Protein AF-A0A7Y0R0J2-F1 (afdb_monomer_lite)

Radius of gyration: 11.88 Å; chains: 1; bounding box: 25×19×31 Å

Foldseek 3Di:
DDQAAPVRDDPVQPDPVNVVVSVVVLVVVLVVCVVVVPDVVVSVVVVCVSHPD

Structure (mmCIF, N/CA/C/O backbone):
data_AF-A0A7Y0R0J2-F1
#
_entry.id   AF-A0A7Y0R0J2-F1
#
loop_
_atom_site.group_PDB
_atom_site.id
_atom_site.type_symbol
_atom_site.label_atom_id
_atom_site.label_alt_id
_atom_site.label_comp_id
_atom_site.label_asym_id
_atom_site.label_entity_i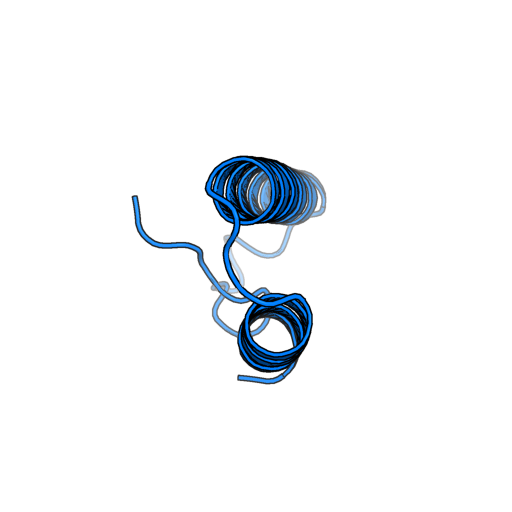d
_atom_site.label_seq_id
_atom_site.pdbx_PDB_ins_code
_atom_site.Cartn_x
_atom_site.Cartn_y
_atom_site.Cartn_z
_atom_site.occupancy
_atom_site.B_iso_or_equiv
_atom_site.auth_seq_id
_atom_site.auth_comp_id
_atom_site.auth_asym_id
_atom_site.auth_atom_id
_atom_site.pdbx_PDB_model_num
ATOM 1 N N . MET A 1 1 ? 8.879 0.257 9.954 1.00 49.75 1 MET A N 1
ATOM 2 C CA . MET A 1 1 ? 7.650 -0.318 10.540 1.00 49.75 1 MET A CA 1
ATOM 3 C C . MET A 1 1 ? 6.853 -0.949 9.411 1.00 49.75 1 MET A C 1
ATOM 5 O O . MET A 1 1 ? 6.919 -0.393 8.319 1.00 49.75 1 MET A O 1
ATOM 9 N N . PRO A 1 2 ? 6.204 -2.106 9.619 1.00 75.69 2 PRO A N 1
ATOM 10 C CA . PRO A 1 2 ? 5.322 -2.693 8.613 1.00 75.69 2 PRO A CA 1
ATOM 11 C C . PRO A 1 2 ? 4.139 -1.755 8.339 1.00 75.69 2 PRO A C 1
ATOM 13 O O . PRO A 1 2 ? 3.720 -1.025 9.234 1.00 75.69 2 PRO A O 1
ATOM 16 N N . LEU A 1 3 ? 3.653 -1.754 7.099 1.00 82.62 3 LEU A N 1
ATOM 17 C CA . LEU A 1 3 ? 2.447 -1.027 6.698 1.00 82.62 3 LEU A CA 1
ATOM 18 C C . LEU A 1 3 ? 1.228 -1.663 7.376 1.00 82.62 3 LEU A C 1
ATOM 20 O O . LEU A 1 3 ? 1.124 -2.891 7.388 1.00 82.62 3 LEU A O 1
ATOM 24 N N . GLN A 1 4 ? 0.321 -0.849 7.917 1.00 83.12 4 GLN A N 1
ATOM 25 C CA . GLN A 1 4 ? -0.935 -1.332 8.488 1.00 83.12 4 GLN A CA 1
ATOM 26 C C . GLN A 1 4 ? -2.069 -1.133 7.477 1.00 83.12 4 GLN A C 1
ATOM 28 O O . GLN A 1 4 ? -2.316 -0.009 7.035 1.00 83.12 4 GLN A O 1
ATOM 33 N N . SER A 1 5 ? -2.758 -2.221 7.114 1.00 86.19 5 SER A N 1
ATOM 34 C CA . SER A 1 5 ? -3.975 -2.136 6.296 1.00 86.19 5 SER A CA 1
ATOM 35 C C . SER A 1 5 ? -5.028 -1.303 7.036 1.00 86.19 5 SER A C 1
ATOM 37 O O . SER A 1 5 ? -5.219 -1.528 8.240 1.00 86.19 5 SER A O 1
ATOM 39 N N . PRO A 1 6 ? -5.762 -0.400 6.356 1.00 83.94 6 PRO A N 1
ATOM 40 C CA . PRO A 1 6 ? -6.851 0.366 6.958 1.00 83.94 6 PRO A CA 1
ATOM 41 C C . PRO A 1 6 ? -7.914 -0.506 7.644 1.00 83.94 6 PRO A C 1
ATOM 43 O O . PRO A 1 6 ? -8.531 -0.061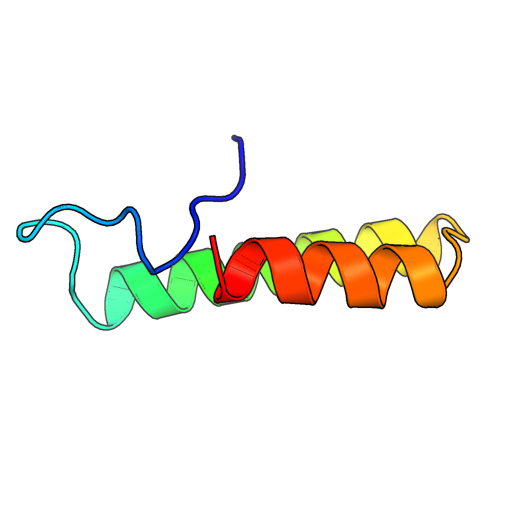 8.608 1.00 83.94 6 PRO A O 1
ATOM 46 N N . LEU A 1 7 ? -8.104 -1.750 7.188 1.00 84.88 7 LEU A N 1
ATOM 47 C CA . LEU A 1 7 ? -9.077 -2.694 7.753 1.00 84.88 7 LEU A CA 1
ATOM 48 C C . LEU A 1 7 ? -8.635 -3.298 9.095 1.00 84.88 7 LEU A C 1
ATOM 50 O O . LEU A 1 7 ? -9.448 -3.877 9.810 1.00 84.88 7 LEU A O 1
ATOM 54 N N . THR A 1 8 ? -7.360 -3.147 9.455 1.00 87.44 8 THR A N 1
ATOM 55 C CA . THR A 1 8 ? -6.764 -3.730 10.671 1.00 87.44 8 THR A CA 1
ATOM 56 C C . THR A 1 8 ? -6.580 -2.717 11.802 1.00 87.44 8 THR A C 1
ATOM 58 O O . THR A 1 8 ? -5.924 -3.012 12.801 1.00 87.44 8 THR A O 1
ATOM 61 N N . PHE A 1 9 ? -7.110 -1.503 11.648 1.00 85.62 9 PHE A N 1
ATOM 62 C CA . PHE A 1 9 ? -7.085 -0.480 12.691 1.00 85.62 9 PHE A CA 1
ATOM 63 C C . PHE A 1 9 ? -8.013 -0.866 13.845 1.00 85.62 9 PHE A C 1
ATOM 65 O O . PHE A 1 9 ? -9.132 -1.324 13.618 1.00 85.62 9 PHE A O 1
ATOM 72 N N . SER A 1 10 ? -7.574 -0.653 15.088 1.00 86.00 10 SER A N 1
ATOM 73 C CA . SER A 1 10 ? -8.481 -0.727 16.238 1.00 86.00 10 SER A CA 1
ATOM 74 C C . SER A 1 10 ? -9.414 0.486 16.269 1.00 86.00 10 SER A C 1
ATOM 76 O O . SER A 1 10 ? -9.082 1.541 15.728 1.00 86.00 10 SER A O 1
ATOM 78 N N . ASP A 1 11 ? -10.548 0.386 16.963 1.00 82.38 11 ASP A N 1
ATOM 79 C CA . ASP A 1 11 ? -11.507 1.495 17.098 1.00 82.38 11 ASP A CA 1
ATOM 80 C C . ASP A 1 11 ? -10.866 2.790 17.637 1.00 82.38 11 ASP A C 1
ATOM 82 O O . ASP A 1 11 ? -11.253 3.893 17.258 1.00 82.38 11 ASP A O 1
ATOM 86 N N . GLU A 1 12 ? -9.838 2.665 18.479 1.00 82.06 12 GLU A N 1
ATOM 87 C CA . GLU A 1 12 ? -9.065 3.785 19.035 1.00 82.06 12 GLU A CA 1
ATOM 88 C C . GLU A 1 12 ? -8.160 4.454 17.984 1.00 82.06 12 GLU A C 1
ATOM 90 O O . GLU A 1 12 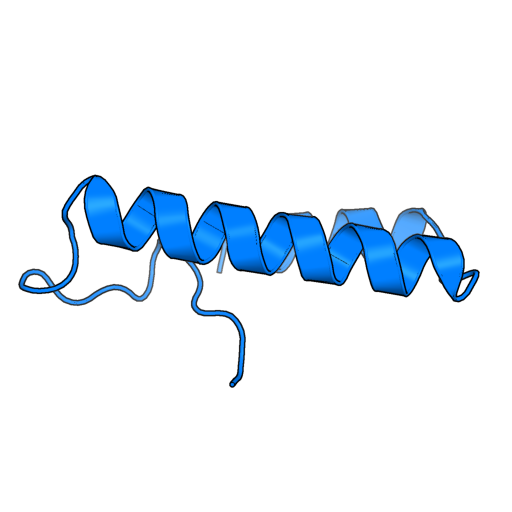? -7.855 5.646 18.076 1.00 82.06 12 GLU A O 1
ATOM 95 N N . GLN A 1 13 ? -7.738 3.695 16.969 1.00 80.31 13 GLN A N 1
ATOM 96 C CA . GLN A 1 13 ? -6.894 4.153 15.867 1.00 80.31 13 GLN A CA 1
ATOM 97 C C . GLN A 1 13 ? -7.710 4.670 14.675 1.00 80.31 13 GLN A C 1
ATOM 99 O O . GLN A 1 13 ? -7.166 5.421 13.865 1.00 80.31 13 GLN A O 1
ATOM 104 N N . ILE A 1 14 ? -8.994 4.303 14.545 1.00 83.25 14 ILE A N 1
ATOM 105 C CA . ILE A 1 14 ? -9.877 4.755 13.457 1.00 83.25 14 ILE A CA 1
ATOM 106 C C . ILE A 1 14 ? -10.217 6.237 13.657 1.00 83.25 14 ILE A C 1
ATOM 108 O O . ILE A 1 14 ? -11.288 6.642 14.105 1.00 83.25 14 ILE A O 1
ATOM 112 N N . ASN A 1 15 ? -9.271 7.088 13.282 1.00 89.00 15 ASN A N 1
ATOM 113 C CA . ASN A 1 15 ? -9.475 8.510 13.106 1.00 89.00 15 ASN A CA 1
ATOM 114 C C . ASN A 1 15 ? -8.807 8.967 11.807 1.00 89.00 15 ASN A C 1
ATOM 116 O O . ASN A 1 15 ? -7.887 8.344 11.276 1.00 89.00 15 ASN A O 1
ATOM 120 N N . ILE A 1 16 ? -9.285 10.092 11.283 1.00 87.50 16 ILE A N 1
ATOM 121 C CA . ILE A 1 16 ? -8.849 10.600 9.980 1.00 87.50 16 ILE A CA 1
ATOM 122 C C . ILE A 1 16 ? -7.350 10.934 9.926 1.00 87.50 16 ILE A C 1
ATOM 124 O O . ILE A 1 16 ? -6.770 10.923 8.842 1.00 87.50 16 ILE A O 1
ATOM 128 N N . GLY A 1 17 ? -6.732 11.263 11.064 1.00 90.94 17 GLY A N 1
ATOM 129 C CA . GLY A 1 17 ? -5.311 11.586 11.148 1.00 90.94 17 GLY A CA 1
ATOM 130 C C . GLY A 1 17 ? -4.450 10.355 10.899 1.00 90.94 17 GLY A C 1
ATOM 131 O O . GLY A 1 17 ? -3.621 10.365 9.992 1.00 90.94 17 GLY A O 1
ATOM 132 N N . GLU A 1 18 ? -4.707 9.283 11.642 1.00 88.69 18 GLU A N 1
ATOM 133 C CA . GLU A 1 18 ? -3.951 8.030 11.537 1.00 88.69 18 GLU A CA 1
ATOM 134 C C . GLU A 1 18 ? -4.137 7.365 10.165 1.00 88.69 18 GLU A C 1
ATOM 136 O O . GLU A 1 18 ? -3.166 6.946 9.537 1.00 88.69 18 GLU A O 1
ATOM 141 N N . LEU A 1 19 ? -5.363 7.373 9.627 1.00 88.81 19 LEU A N 1
ATOM 142 C CA . LEU A 1 19 ? -5.639 6.852 8.283 1.00 88.81 19 LEU A CA 1
ATOM 143 C C . LEU A 1 19 ? -4.849 7.601 7.200 1.00 88.81 19 LEU A C 1
ATOM 145 O O . LEU A 1 19 ? -4.282 6.984 6.299 1.00 88.81 19 LEU A O 1
ATOM 149 N N . LYS A 1 20 ? -4.779 8.936 7.281 1.00 91.12 20 LYS A N 1
ATOM 150 C CA . LYS A 1 20 ? -3.983 9.736 6.337 1.00 91.12 20 LYS A CA 1
ATOM 151 C C . LYS A 1 20 ? -2.495 9.430 6.460 1.00 91.12 20 LYS A C 1
ATOM 153 O O . LYS A 1 20 ? -1.833 9.293 5.435 1.00 91.12 20 LYS A O 1
ATOM 158 N N . GLN A 1 21 ? -1.984 9.297 7.683 1.00 91.94 21 GLN A N 1
ATOM 159 C CA . GLN A 1 21 ? -0.574 8.984 7.907 1.00 91.94 21 GLN A CA 1
ATOM 160 C C . GLN A 1 21 ? -0.189 7.615 7.339 1.00 91.94 21 GLN A C 1
ATOM 162 O O . GLN A 1 21 ? 0.850 7.506 6.689 1.00 91.94 21 GLN A O 1
ATOM 167 N N . GLU A 1 22 ? -1.006 6.577 7.531 1.00 91.31 22 GLU A N 1
ATOM 168 C CA . GLU A 1 22 ? -0.720 5.261 6.943 1.00 91.31 22 GLU A CA 1
ATOM 169 C C . GLU A 1 22 ? -0.801 5.283 5.410 1.00 91.31 22 GLU A C 1
ATOM 171 O O . GLU A 1 22 ? 0.077 4.727 4.748 1.00 91.31 22 GLU A O 1
ATOM 176 N N . LEU A 1 23 ? -1.760 6.008 4.823 1.00 91.81 23 LEU A N 1
ATOM 177 C CA . LEU A 1 23 ? -1.833 6.182 3.366 1.00 91.81 23 LEU A CA 1
ATOM 178 C C . LEU A 1 23 ? -0.614 6.927 2.797 1.00 91.81 23 LEU A C 1
ATOM 180 O O . LEU A 1 23 ? -0.113 6.572 1.727 1.00 91.81 23 LEU A O 1
ATOM 184 N N . GLU A 1 24 ? -0.107 7.942 3.500 1.00 94.69 24 GLU A N 1
ATOM 185 C CA . GLU A 1 24 ? 1.120 8.651 3.119 1.00 94.69 24 GLU A CA 1
ATOM 186 C C . GLU A 1 24 ? 2.350 7.740 3.198 1.00 94.69 24 GLU A C 1
ATOM 188 O O . GLU A 1 24 ? 3.165 7.727 2.269 1.00 94.69 24 GLU A O 1
ATOM 193 N N . LYS A 1 25 ? 2.467 6.930 4.259 1.00 93.50 25 LYS A N 1
ATOM 194 C CA . LYS A 1 25 ? 3.534 5.926 4.383 1.00 93.50 25 LYS A CA 1
ATOM 195 C C . LYS A 1 25 ? 3.465 4.913 3.245 1.00 93.50 25 LYS A C 1
ATOM 197 O O . LYS A 1 25 ? 4.479 4.684 2.588 1.00 93.50 25 LYS A O 1
ATOM 202 N N . PHE A 1 26 ? 2.280 4.376 2.957 1.00 94.00 26 PHE A N 1
ATOM 203 C CA . PHE A 1 26 ? 2.062 3.441 1.854 1.00 94.00 26 PHE A CA 1
ATOM 204 C C . PHE A 1 26 ? 2.472 4.040 0.503 1.00 94.00 26 PHE A C 1
ATOM 206 O O . PHE A 1 26 ? 3.226 3.424 -0.251 1.00 94.00 26 PHE A O 1
ATOM 213 N N . SER A 1 27 ? 2.036 5.270 0.220 1.00 93.81 27 SER A N 1
ATOM 214 C CA . SER A 1 27 ? 2.387 5.998 -1.004 1.00 93.81 27 SER A CA 1
ATOM 215 C C . SER A 1 27 ? 3.899 6.217 -1.134 1.00 93.81 27 SER A C 1
ATOM 217 O O . SER A 1 27 ? 4.481 6.004 -2.202 1.00 93.81 27 SER A O 1
ATOM 219 N N . SER A 1 28 ? 4.563 6.580 -0.033 1.00 95.75 28 SER A N 1
ATOM 220 C CA . SER A 1 28 ? 6.018 6.737 0.007 1.00 95.75 28 SER A CA 1
ATOM 221 C C . SER A 1 28 ? 6.736 5.421 -0.302 1.00 95.75 28 SER A C 1
ATOM 223 O O . SER A 1 28 ? 7.637 5.399 -1.142 1.00 95.75 28 SER A O 1
ATOM 225 N N . THR A 1 29 ? 6.295 4.311 0.296 1.00 94.62 29 THR A N 1
ATOM 226 C CA . THR A 1 29 ? 6.848 2.977 0.027 1.00 94.62 29 THR A CA 1
ATOM 227 C C . THR A 1 29 ? 6.644 2.565 -1.429 1.00 94.62 29 THR A C 1
ATOM 229 O O . THR A 1 29 ? 7.617 2.227 -2.095 1.00 94.62 29 THR A O 1
ATOM 232 N N . GLN A 1 30 ? 5.427 2.674 -1.970 1.00 93.69 30 GLN A N 1
ATOM 233 C CA . GLN A 1 30 ? 5.129 2.387 -3.384 1.00 93.69 30 GLN A CA 1
ATOM 234 C C . GLN A 1 30 ? 6.035 3.165 -4.341 1.00 93.69 30 GLN A C 1
ATOM 236 O O . GLN A 1 30 ? 6.539 2.613 -5.319 1.00 93.69 30 GLN A O 1
ATOM 241 N N . LYS A 1 31 ? 6.275 4.447 -4.045 1.00 96.12 31 LYS A N 1
ATOM 242 C CA . LYS A 1 31 ? 7.179 5.283 -4.834 1.00 96.12 31 LYS A CA 1
ATOM 243 C C . LYS A 1 31 ? 8.613 4.757 -4.793 1.00 96.12 31 LYS A C 1
ATOM 245 O O . LYS A 1 31 ? 9.258 4.727 -5.836 1.00 96.12 31 LYS A O 1
ATOM 250 N N . GLN A 1 32 ? 9.117 4.366 -3.623 1.00 96.94 32 GLN A N 1
ATOM 251 C CA . GLN A 1 32 ? 10.466 3.804 -3.505 1.00 96.94 32 GLN A CA 1
ATOM 252 C C . GLN A 1 32 ? 10.591 2.482 -4.265 1.00 96.94 32 GLN A C 1
ATOM 254 O O . GLN A 1 32 ? 11.525 2.323 -5.042 1.00 96.94 32 GLN A O 1
ATOM 259 N N . GLU A 1 33 ? 9.621 1.579 -4.128 1.00 95.62 33 GLU A N 1
ATOM 260 C CA . GLU A 1 33 ? 9.610 0.299 -4.846 1.00 95.62 33 GLU A CA 1
ATOM 261 C C . GLU A 1 33 ? 9.579 0.503 -6.370 1.00 95.62 33 GLU A C 1
ATOM 263 O O . GLU A 1 33 ? 10.324 -0.142 -7.110 1.00 95.62 33 GLU A O 1
ATOM 268 N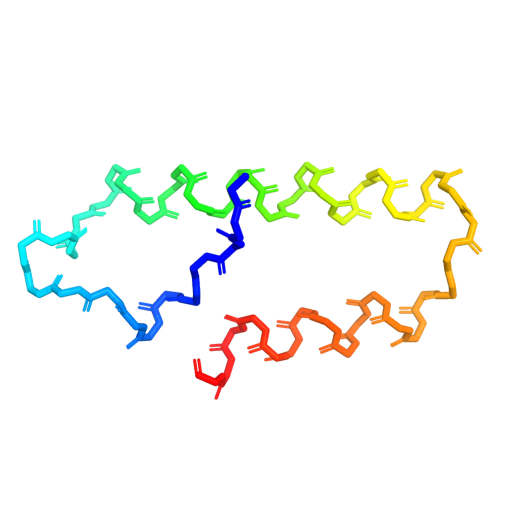 N . PHE A 1 34 ? 8.790 1.468 -6.853 1.00 96.50 34 PHE A N 1
ATOM 269 C CA . PHE A 1 34 ? 8.791 1.858 -8.263 1.00 96.50 34 PHE A CA 1
ATOM 270 C C . PHE A 1 34 ? 10.159 2.383 -8.725 1.00 96.50 34 PHE A C 1
ATOM 272 O O . PHE A 1 34 ? 10.658 1.964 -9.769 1.00 96.50 34 PHE A O 1
ATOM 279 N N . LEU A 1 35 ? 10.789 3.274 -7.950 1.00 97.56 35 LEU A N 1
ATOM 280 C CA . LEU A 1 35 ? 12.130 3.798 -8.249 1.00 97.56 35 LEU A CA 1
ATOM 281 C C . LEU A 1 35 ? 13.210 2.704 -8.199 1.00 97.56 35 LEU A C 1
ATOM 283 O O . LEU A 1 35 ? 14.193 2.774 -8.934 1.00 97.56 35 LEU A O 1
ATOM 287 N N . ASN A 1 36 ? 12.991 1.662 -7.398 1.00 97.00 36 ASN A N 1
ATOM 288 C CA . ASN A 1 36 ? 13.812 0.454 -7.345 1.00 97.00 36 ASN A CA 1
ATOM 289 C C . ASN A 1 36 ? 13.523 -0.524 -8.499 1.00 97.00 36 ASN A C 1
ATOM 291 O O . ASN A 1 36 ? 14.042 -1.636 -8.501 1.00 97.00 36 ASN A O 1
ATOM 295 N N . HIS A 1 37 ? 12.747 -0.110 -9.506 1.00 95.94 37 HIS A N 1
ATOM 296 C CA . HIS A 1 37 ? 12.397 -0.892 -10.695 1.00 95.94 37 HIS A CA 1
ATOM 297 C C . HIS A 1 37 ? 11.601 -2.170 -10.390 1.00 95.94 37 HIS A C 1
ATOM 299 O O . HIS A 1 37 ? 11.652 -3.134 -11.160 1.00 95.94 37 HIS A O 1
ATOM 305 N N . HIS A 1 38 ? 10.829 -2.186 -9.299 1.00 95.25 38 HIS A N 1
ATOM 306 C CA . HIS A 1 38 ? 9.883 -3.272 -9.068 1.00 95.25 38 HIS A CA 1
ATOM 307 C C . HIS A 1 38 ? 8.796 -3.266 -10.159 1.00 95.25 38 HIS A C 1
ATOM 309 O O . HIS A 1 38 ? 8.347 -2.193 -10.581 1.00 95.25 38 HIS A O 1
ATOM 315 N N . PRO A 1 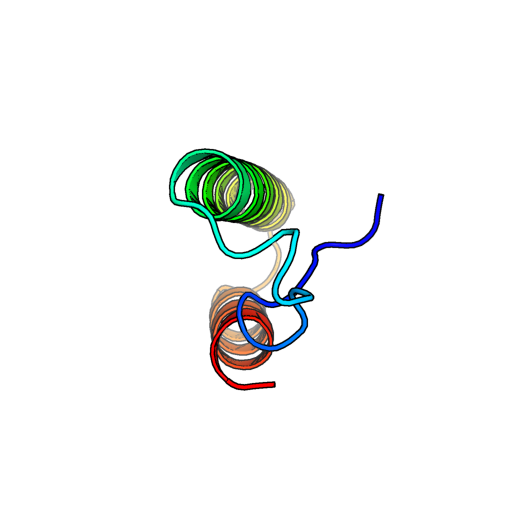39 ? 8.341 -4.443 -10.632 1.00 97.00 39 PRO A N 1
ATOM 316 C CA . PRO A 1 39 ? 7.306 -4.516 -11.655 1.00 97.00 39 PRO A CA 1
ATOM 317 C C . PRO A 1 39 ? 6.021 -3.811 -11.219 1.00 97.00 39 PRO A C 1
ATOM 319 O O . PRO A 1 39 ? 5.517 -4.032 -10.119 1.00 97.00 39 PRO A O 1
ATOM 322 N N . VAL A 1 40 ? 5.426 -3.026 -12.121 1.00 94.25 40 VAL A N 1
ATOM 323 C CA . VAL A 1 40 ? 4.156 -2.327 -11.853 1.00 94.25 40 VAL A CA 1
ATOM 324 C C . VAL A 1 40 ? 3.044 -3.306 -11.463 1.00 94.25 40 VAL A C 1
ATOM 326 O O . VAL A 1 40 ? 2.227 -2.993 -10.606 1.00 94.25 40 VAL A O 1
ATOM 329 N N . THR A 1 41 ? 3.033 -4.515 -12.027 1.00 96.56 41 THR A N 1
ATOM 330 C CA . THR A 1 41 ? 2.086 -5.577 -11.650 1.00 96.56 41 THR A CA 1
ATOM 331 C C . THR A 1 41 ? 2.211 -5.974 -10.179 1.00 96.56 41 THR A C 1
ATOM 333 O O . THR A 1 41 ? 1.194 -6.153 -9.514 1.00 96.56 41 THR A O 1
ATOM 336 N N . SER A 1 42 ? 3.434 -6.048 -9.649 1.00 94.56 42 SER A N 1
ATOM 337 C CA . SER A 1 42 ? 3.691 -6.300 -8.228 1.00 94.56 42 SER A CA 1
ATOM 338 C C . SER A 1 42 ? 3.235 -5.131 -7.354 1.00 94.56 42 SER A C 1
ATOM 340 O O . SER A 1 42 ? 2.640 -5.356 -6.306 1.00 94.56 42 SER A O 1
ATOM 342 N N . LEU A 1 43 ? 3.441 -3.886 -7.798 1.00 94.06 43 LEU A N 1
ATOM 343 C CA . LEU A 1 43 ? 2.958 -2.697 -7.082 1.00 94.06 43 LEU A CA 1
ATOM 344 C C . LEU A 1 43 ? 1.425 -2.645 -7.025 1.00 94.06 43 LEU A C 1
ATOM 346 O O . LEU A 1 43 ? 0.851 -2.313 -5.989 1.00 94.06 43 LEU A O 1
ATOM 350 N N . VAL A 1 44 ? 0.752 -2.999 -8.121 1.00 94.62 44 VAL A N 1
ATOM 351 C CA . VAL A 1 44 ? -0.715 -3.081 -8.173 1.00 94.62 44 VAL A CA 1
ATOM 352 C C . VAL A 1 44 ? -1.231 -4.166 -7.230 1.00 94.62 44 VAL A C 1
ATOM 354 O O . VAL A 1 44 ? -2.175 -3.904 -6.486 1.00 94.62 44 VAL A O 1
ATOM 357 N N . LEU A 1 45 ? -0.593 -5.342 -7.217 1.00 94.25 45 LEU A N 1
ATOM 358 C CA . LEU A 1 45 ? -0.935 -6.416 -6.283 1.00 94.25 45 LEU A CA 1
ATOM 359 C C . LEU A 1 45 ? -0.776 -5.957 -4.828 1.00 94.25 45 LEU A C 1
ATOM 361 O O . LEU A 1 45 ? -1.726 -6.055 -4.061 1.00 94.25 45 LEU A O 1
ATOM 365 N N . ALA A 1 46 ? 0.363 -5.354 -4.480 1.00 92.00 46 ALA A N 1
ATOM 366 C CA . ALA A 1 46 ? 0.620 -4.853 -3.130 1.00 92.00 46 ALA A CA 1
ATOM 367 C C . ALA A 1 46 ? -0.400 -3.788 -2.683 1.00 92.00 46 ALA A C 1
ATOM 369 O O . ALA A 1 46 ? -0.742 -3.703 -1.507 1.00 92.00 46 ALA A O 1
ATOM 370 N N . ARG A 1 47 ? -0.914 -2.967 -3.611 1.00 92.50 47 ARG A N 1
ATOM 371 C CA . ARG A 1 47 ? -2.008 -2.027 -3.319 1.00 92.50 47 ARG A CA 1
ATOM 372 C C . ARG A 1 47 ? -3.325 -2.743 -3.045 1.00 92.50 47 ARG A C 1
ATOM 374 O O . ARG A 1 47 ? -4.042 -2.308 -2.151 1.00 92.50 47 ARG A O 1
ATOM 381 N N . ALA A 1 48 ? -3.663 -3.764 -3.830 1.00 92.06 48 ALA A N 1
ATOM 382 C CA . ALA A 1 48 ? -4.869 -4.553 -3.597 1.00 92.06 48 ALA A CA 1
ATOM 383 C C . ALA A 1 48 ? -4.799 -5.227 -2.221 1.00 92.06 48 ALA A C 1
ATOM 385 O O . ALA A 1 48 ? -5.707 -5.070 -1.418 1.00 92.06 48 ALA A O 1
ATOM 386 N N . GLU A 1 49 ? -3.664 -5.850 -1.899 1.00 90.81 49 GLU A N 1
ATOM 387 C CA . GLU A 1 49 ? -3.433 -6.447 -0.582 1.00 90.81 49 GLU A CA 1
ATOM 388 C C . GLU A 1 49 ? -3.529 -5.412 0.543 1.00 90.81 49 GLU A C 1
ATOM 390 O O . GLU A 1 49 ? -4.177 -5.656 1.547 1.00 90.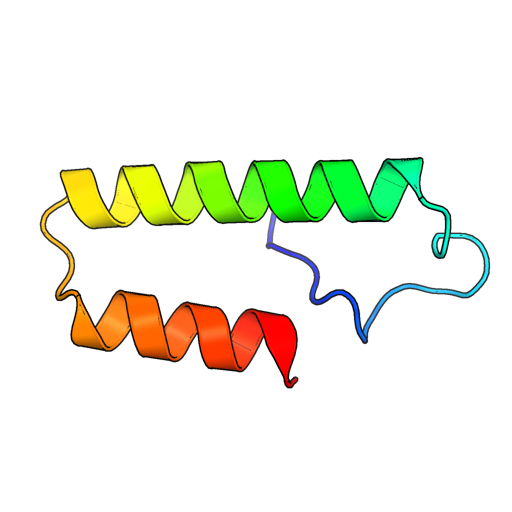81 49 GLU A O 1
ATOM 395 N N . TYR A 1 50 ? -2.950 -4.223 0.381 1.00 90.94 50 TYR A N 1
ATOM 396 C CA . TYR A 1 50 ? -3.032 -3.185 1.409 1.00 90.94 50 TYR A CA 1
ATOM 397 C C . TYR A 1 50 ? -4.461 -2.666 1.657 1.00 90.94 50 TYR A C 1
ATOM 399 O O . TYR A 1 50 ? -4.768 -2.262 2.774 1.00 90.94 50 TYR A O 1
ATOM 407 N N . MET A 1 51 ? -5.312 -2.621 0.626 1.00 87.88 51 MET A N 1
ATOM 408 C CA . MET A 1 51 ? -6.666 -2.056 0.721 1.00 87.88 51 MET A CA 1
ATOM 409 C C . MET A 1 51 ? -7.731 -3.086 1.109 1.00 87.88 51 MET A C 1
ATOM 411 O O . MET A 1 51 ? -8.711 -2.707 1.747 1.00 87.88 51 MET A O 1
ATOM 415 N N . ASP A 1 52 ? -7.552 -4.347 0.706 1.00 83.75 52 ASP A N 1
ATOM 416 C CA . ASP A 1 52 ? -8.608 -5.365 0.723 1.00 83.75 52 ASP A CA 1
ATOM 417 C C . ASP A 1 52 ? -8.348 -6.540 1.699 1.00 83.75 52 ASP A C 1
ATOM 419 O O . ASP A 1 52 ? -9.211 -7.414 1.811 1.00 83.75 52 ASP A O 1
ATOM 423 N N . LEU A 1 53 ? -7.200 -6.584 2.402 1.00 66.00 53 LEU A N 1
ATOM 424 C CA . LEU A 1 53 ? -6.912 -7.550 3.486 1.00 66.00 53 LEU A CA 1
ATOM 425 C C . LEU A 1 53 ? -7.147 -6.981 4.888 1.00 66.00 53 LEU A C 1
ATOM 427 O O . LEU A 1 53 ? -6.737 -5.825 5.153 1.00 66.00 53 LEU A O 1
#

Organism: Vibrio alginolyticus (NCBI:txid663)

Secondary structure (DSSP, 8-state):
-PPPPGGG--TTT-SHHHHHHHHHHHHHHHHHHHHTT--HHHHHHHHHHHHH-

Sequence (53 aa):
MPLQSPLTFSDEQINIGELKQELEKFSSTQKQEFLNHHPVTSLVLARAEYMDL

pLDDT: mean 89.37, std 8.23, range [49.75, 97.56]